Protein AF-A0A0F9BFX3-F1 (afdb_monomer)

Structure (mmCIF, N/CA/C/O backbone):
data_AF-A0A0F9BFX3-F1
#
_entry.id   AF-A0A0F9BFX3-F1
#
loop_
_atom_site.group_PDB
_atom_site.id
_atom_site.type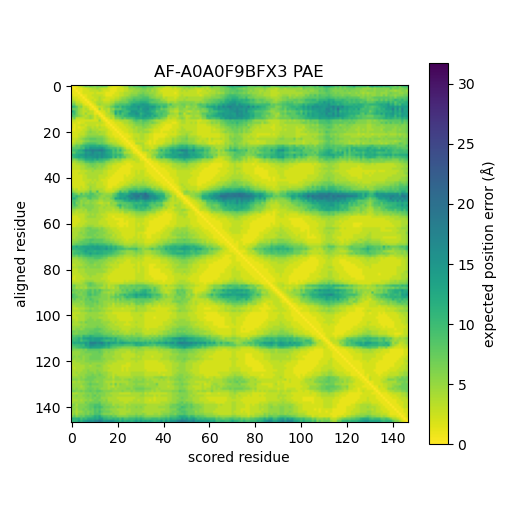_symbol
_atom_site.label_atom_id
_atom_site.label_alt_id
_atom_site.label_comp_id
_atom_site.label_asym_id
_atom_site.label_entity_id
_atom_site.label_seq_id
_atom_site.pdbx_PDB_ins_code
_atom_site.Cartn_x
_atom_site.Cartn_y
_atom_site.Cartn_z
_atom_site.occupancy
_atom_site.B_iso_or_equiv
_atom_site.auth_seq_id
_atom_site.auth_comp_id
_atom_site.auth_asym_id
_atom_site.auth_atom_id
_atom_site.pdbx_PDB_model_num
ATOM 1 N N . SER A 1 1 ? -4.373 11.541 -6.856 1.00 90.31 1 SER A N 1
ATOM 2 C CA . SER A 1 1 ? -3.267 12.446 -6.471 1.00 90.31 1 SER A CA 1
ATOM 3 C C . SER A 1 1 ? -2.280 12.532 -7.623 1.00 90.31 1 SER A C 1
ATOM 5 O O . SER A 1 1 ? -2.350 11.711 -8.529 1.00 90.31 1 SER A O 1
ATOM 7 N N . TYR A 1 2 ? -1.397 13.527 -7.608 1.00 93.44 2 TYR A N 1
ATOM 8 C CA . TYR A 1 2 ? -0.257 13.619 -8.519 1.00 93.44 2 TYR A CA 1
ATOM 9 C C . TYR A 1 2 ? 1.010 13.752 -7.677 1.00 93.44 2 TYR A C 1
ATOM 11 O O . TYR A 1 2 ? 0.996 14.504 -6.698 1.00 93.44 2 TYR A O 1
ATOM 19 N N . ILE A 1 3 ? 2.056 13.011 -8.033 1.00 92.62 3 ILE A N 1
ATOM 20 C CA . ILE A 1 3 ? 3.334 12.978 -7.320 1.00 92.62 3 ILE A CA 1
ATOM 21 C C . ILE A 1 3 ? 4.455 13.157 -8.346 1.00 92.62 3 ILE A C 1
ATOM 23 O O . ILE A 1 3 ? 4.411 12.578 -9.428 1.00 92.62 3 ILE A O 1
ATOM 27 N N . TYR A 1 4 ? 5.444 13.979 -8.000 1.00 91.94 4 TYR A N 1
ATOM 28 C CA . TYR A 1 4 ? 6.687 14.133 -8.750 1.00 91.94 4 TYR A CA 1
ATOM 29 C C . TYR A 1 4 ? 7.832 13.601 -7.890 1.00 91.94 4 TYR A C 1
ATOM 31 O O . TYR A 1 4 ? 7.976 14.024 -6.739 1.00 91.94 4 TYR A O 1
ATOM 39 N N . TYR A 1 5 ? 8.629 12.698 -8.447 1.00 88.81 5 TYR A N 1
ATOM 40 C CA . TYR A 1 5 ? 9.832 12.164 -7.823 1.00 88.81 5 TYR A CA 1
ATOM 41 C C . TYR A 1 5 ? 11.049 12.848 -8.440 1.00 88.81 5 TYR A C 1
ATOM 43 O O . TYR A 1 5 ? 11.344 12.644 -9.616 1.00 88.81 5 TYR A O 1
ATOM 51 N N . ASP A 1 6 ? 11.724 13.661 -7.628 1.00 88.81 6 ASP A N 1
ATOM 52 C CA . ASP A 1 6 ? 13.009 14.283 -7.949 1.00 88.81 6 ASP A CA 1
ATOM 53 C C . ASP A 1 6 ? 14.123 13.504 -7.249 1.00 88.81 6 ASP A C 1
ATOM 55 O O . ASP A 1 6 ? 14.070 13.306 -6.027 1.00 88.81 6 ASP A O 1
ATOM 59 N N . PHE A 1 7 ? 15.126 13.072 -8.006 1.00 86.31 7 PHE A N 1
ATOM 60 C CA . PHE A 1 7 ? 16.309 12.413 -7.467 1.00 86.31 7 PHE A CA 1
ATOM 61 C C . PHE A 1 7 ? 17.513 13.352 -7.598 1.00 86.31 7 PHE A C 1
ATOM 63 O O . PHE A 1 7 ? 18.286 13.218 -8.543 1.00 86.31 7 PHE A O 1
ATOM 70 N N . PRO A 1 8 ? 17.742 14.271 -6.636 1.00 84.69 8 PRO A N 1
ATOM 71 C CA . PRO A 1 8 ? 18.680 15.388 -6.804 1.00 84.69 8 PRO A CA 1
ATOM 72 C C . PRO A 1 8 ? 20.147 14.969 -6.990 1.00 84.69 8 PRO A C 1
ATOM 74 O O . PRO A 1 8 ? 20.957 15.750 -7.488 1.00 84.69 8 PRO A O 1
ATOM 77 N N . ASP A 1 9 ? 20.496 13.746 -6.586 1.00 88.19 9 ASP A N 1
ATOM 78 C CA . ASP A 1 9 ? 21.838 13.173 -6.736 1.00 88.19 9 ASP A CA 1
ATOM 79 C C . ASP A 1 9 ? 22.018 12.387 -8.053 1.00 88.19 9 ASP A C 1
ATOM 81 O O . ASP A 1 9 ? 23.094 11.840 -8.311 1.00 88.19 9 ASP A O 1
ATOM 85 N N . VAL A 1 10 ? 20.982 12.320 -8.894 1.00 86.19 10 VAL A N 1
ATOM 86 C CA . VAL A 1 10 ? 20.960 11.634 -10.191 1.00 86.19 10 VAL A CA 1
ATOM 87 C C . VAL A 1 10 ? 20.583 12.650 -11.272 1.00 86.19 10 VAL A C 1
ATOM 89 O O . VAL A 1 10 ? 19.914 13.645 -11.010 1.00 86.19 10 VAL A O 1
ATOM 92 N N . ALA A 1 11 ? 21.052 12.460 -12.507 1.00 83.06 11 ALA A N 1
ATOM 93 C CA . ALA A 1 11 ? 20.588 13.316 -13.592 1.00 83.06 11 ALA A CA 1
ATOM 94 C C . ALA A 1 11 ? 19.079 13.101 -13.788 1.00 83.06 11 ALA A C 1
ATOM 96 O O . ALA A 1 11 ? 18.646 11.958 -13.908 1.00 83.06 11 ALA A O 1
ATOM 97 N N . SER A 1 12 ? 18.294 14.178 -13.878 1.00 78.75 12 SER A N 1
ATOM 98 C CA . SER A 1 12 ? 16.829 14.097 -14.005 1.00 78.75 12 SER A CA 1
ATOM 99 C C . SER A 1 12 ? 16.366 13.159 -15.121 1.00 78.75 12 SER A C 1
ATOM 101 O O . SER A 1 12 ? 15.458 12.357 -14.936 1.00 78.75 12 SER A O 1
ATOM 103 N N . ASN A 1 13 ? 17.063 13.175 -16.260 1.00 82.94 13 ASN A N 1
ATOM 104 C CA . ASN A 1 13 ? 16.785 12.294 -17.396 1.00 82.94 13 ASN A CA 1
ATOM 105 C C . ASN A 1 13 ? 16.927 10.790 -17.079 1.00 82.94 13 ASN A C 1
ATOM 107 O O . ASN A 1 13 ? 16.415 9.962 -17.829 1.00 82.94 13 ASN A O 1
ATOM 111 N N . ASP A 1 14 ? 17.636 10.425 -16.015 1.00 80.88 14 ASP A N 1
ATOM 112 C CA . ASP A 1 14 ? 17.957 9.036 -15.695 1.00 80.88 14 ASP A CA 1
ATOM 113 C C . ASP A 1 14 ? 17.011 8.427 -14.653 1.00 80.88 14 ASP A C 1
ATOM 115 O O . ASP A 1 14 ? 16.856 7.207 -14.634 1.00 80.88 14 ASP A O 1
ATOM 119 N N . ALA A 1 15 ? 16.381 9.242 -13.799 1.00 84.44 15 ALA A N 1
ATOM 120 C CA . ALA A 1 15 ? 15.612 8.734 -12.662 1.00 84.44 15 ALA A CA 1
ATOM 121 C C . ALA A 1 15 ? 14.303 9.470 -12.365 1.00 84.44 15 ALA A C 1
ATOM 123 O O . ALA A 1 15 ? 13.433 8.851 -11.756 1.00 84.44 15 ALA A O 1
ATOM 124 N N . ASP A 1 16 ? 14.122 10.726 -12.784 1.00 89.75 16 ASP A N 1
ATOM 125 C CA . ASP A 1 16 ? 12.936 11.487 -12.386 1.00 89.75 16 ASP A CA 1
ATOM 126 C C . ASP A 1 16 ? 11.662 10.867 -12.968 1.00 89.75 16 ASP A C 1
ATOM 128 O O . ASP A 1 16 ? 11.589 10.482 -14.143 1.00 89.75 16 ASP A O 1
ATOM 132 N N . GLN A 1 17 ? 10.640 10.769 -12.123 1.00 91.44 17 GLN A N 1
ATOM 133 C CA . GLN A 1 17 ? 9.375 10.113 -12.436 1.00 91.44 17 GLN A CA 1
ATOM 134 C C . GLN A 1 17 ? 8.197 10.975 -12.025 1.00 91.44 17 GLN A C 1
ATOM 136 O O . GLN A 1 17 ? 8.270 11.811 -11.123 1.00 91.44 17 GLN A O 1
ATOM 141 N N . GLN A 1 18 ? 7.073 10.723 -12.673 1.00 93.06 18 GLN A N 1
ATOM 142 C CA . GLN A 1 18 ? 5.793 11.293 -12.312 1.00 93.06 18 GLN A CA 1
ATOM 143 C C . GLN A 1 18 ? 4.794 10.169 -12.121 1.00 93.06 18 GLN A C 1
ATOM 145 O O . GLN A 1 18 ? 4.819 9.169 -12.834 1.00 93.06 18 GLN A O 1
ATOM 150 N N . GLU A 1 19 ? 3.908 10.355 -11.156 1.00 94.44 19 GLU A N 1
ATOM 151 C CA . GLU A 1 19 ? 2.874 9.395 -10.826 1.00 94.44 19 GLU A CA 1
ATOM 152 C C . GLU A 1 19 ? 1.524 10.092 -10.743 1.00 94.44 19 GLU A C 1
ATOM 154 O O . GLU A 1 19 ? 1.365 11.164 -10.145 1.00 94.44 19 GLU A O 1
ATOM 159 N N . PHE A 1 20 ? 0.520 9.451 -11.326 1.00 96.00 20 PHE A N 1
ATOM 160 C CA . PHE A 1 20 ? -0.860 9.879 -11.229 1.00 96.00 20 PHE A CA 1
ATOM 161 C C . PHE A 1 20 ? -1.737 8.752 -10.705 1.00 96.00 20 PHE A C 1
ATOM 163 O O . PHE A 1 20 ? -1.725 7.645 -11.231 1.00 96.00 20 PHE A O 1
ATOM 170 N N . ASN A 1 21 ? -2.544 9.071 -9.695 1.00 96.12 21 ASN A N 1
ATOM 171 C CA . ASN A 1 21 ? -3.424 8.124 -9.024 1.00 96.12 21 ASN A CA 1
ATOM 172 C C . ASN A 1 21 ? -4.884 8.562 -9.125 1.00 96.12 21 ASN A C 1
ATOM 174 O O . ASN A 1 21 ? -5.222 9.698 -8.757 1.00 96.12 21 ASN A O 1
ATOM 178 N N . ILE A 1 22 ? -5.765 7.630 -9.483 1.00 97.12 22 ILE A N 1
ATOM 179 C CA . ILE A 1 22 ? -7.213 7.760 -9.303 1.00 97.12 22 ILE A CA 1
ATOM 180 C C . ILE A 1 22 ? -7.692 6.614 -8.416 1.00 97.12 22 ILE A C 1
ATOM 182 O O . ILE A 1 22 ? -7.542 5.452 -8.779 1.00 97.12 22 ILE A O 1
ATOM 186 N N . GLY A 1 23 ? -8.302 6.957 -7.282 1.00 96.62 23 GLY A N 1
ATOM 187 C CA . GLY A 1 23 ? -8.910 6.006 -6.356 1.00 96.62 23 GLY A CA 1
ATOM 188 C C . GLY A 1 23 ? -10.427 6.162 -6.295 1.00 96.62 23 GLY A C 1
ATOM 189 O O . GLY A 1 23 ? -10.945 7.282 -6.295 1.00 96.62 23 GLY A O 1
ATOM 190 N N . PHE A 1 24 ? -11.126 5.037 -6.208 1.00 95.00 24 PHE A N 1
ATOM 191 C CA . PHE A 1 24 ? -12.559 4.945 -5.968 1.00 95.00 24 PHE A CA 1
ATOM 192 C C . PHE A 1 24 ? -12.805 4.040 -4.766 1.00 95.00 24 PHE A C 1
ATOM 194 O O . PHE A 1 24 ? -12.190 2.982 -4.649 1.00 95.00 24 PHE A O 1
ATOM 201 N N . SER A 1 25 ? -13.761 4.419 -3.927 1.00 95.19 25 SER A N 1
ATOM 202 C CA . SER A 1 25 ? -14.296 3.549 -2.884 1.00 95.19 25 SER A CA 1
ATOM 203 C C . SER A 1 25 ? -15.795 3.449 -3.069 1.00 95.19 25 SER A C 1
ATOM 205 O O . SER A 1 25 ? -16.473 4.443 -3.348 1.00 95.19 25 SER A O 1
ATOM 207 N N . TRP A 1 26 ? -16.311 2.237 -2.942 1.00 93.69 26 TRP A N 1
ATOM 208 C 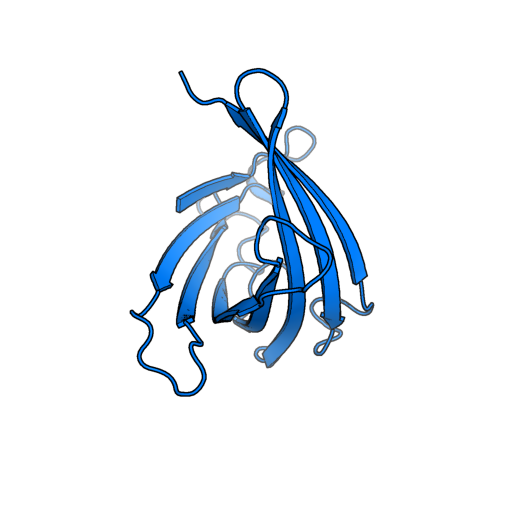CA . TRP A 1 26 ? -17.743 2.010 -2.978 1.00 93.69 26 TRP A CA 1
ATOM 209 C C . TRP A 1 26 ? -18.356 2.365 -1.621 1.00 93.69 26 TRP A C 1
ATOM 211 O O . TRP A 1 26 ? -17.649 2.435 -0.620 1.00 93.69 26 TRP A O 1
ATOM 221 N N . PRO A 1 27 ? -19.677 2.592 -1.550 1.00 88.81 27 PRO A N 1
ATOM 222 C CA . PRO A 1 27 ? -20.363 2.494 -0.271 1.00 88.81 27 PRO A CA 1
AT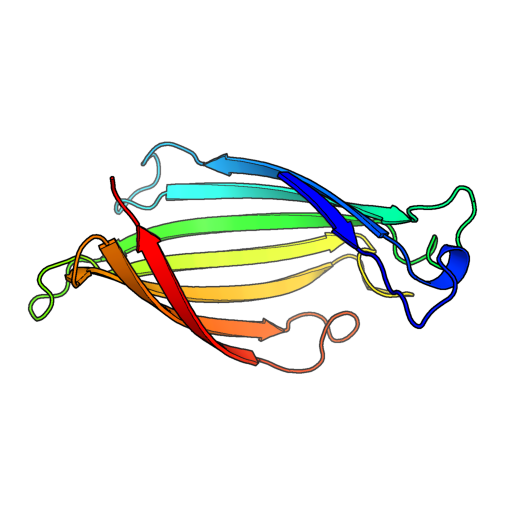OM 223 C C . PRO A 1 27 ? -20.271 1.053 0.260 1.00 88.81 27 PRO A C 1
ATOM 225 O O . PRO A 1 27 ? -19.823 0.152 -0.448 1.00 88.81 27 PRO A O 1
ATOM 228 N N . GLU A 1 28 ? -20.719 0.822 1.490 1.00 86.25 28 GLU A N 1
ATOM 229 C CA . GLU A 1 28 ? -20.765 -0.488 2.159 1.00 86.25 28 GLU A CA 1
ATOM 230 C C . GLU A 1 28 ? -21.768 -1.448 1.474 1.00 86.25 28 GLU A C 1
ATOM 232 O O . GLU A 1 28 ? -22.839 -1.767 1.983 1.00 86.25 28 GLU A O 1
ATOM 237 N N . ILE A 1 29 ? -21.457 -1.849 0.239 1.00 85.00 29 ILE A N 1
ATOM 238 C CA . ILE A 1 29 ? -22.309 -2.661 -0.640 1.00 85.00 29 ILE A CA 1
ATOM 239 C C . ILE A 1 29 ? -22.042 -4.156 -0.489 1.00 85.00 29 ILE A C 1
ATOM 241 O O . ILE A 1 29 ? -22.840 -4.975 -0.949 1.00 85.00 29 ILE A O 1
ATOM 245 N N . CYS A 1 30 ? -20.913 -4.521 0.115 1.00 87.25 30 CYS A N 1
ATOM 246 C CA . CYS A 1 30 ? -20.529 -5.907 0.300 1.00 87.25 30 CYS A CA 1
ATOM 247 C C . CYS A 1 30 ? -21.074 -6.459 1.627 1.00 87.25 30 CYS A C 1
ATOM 249 O O . CYS A 1 30 ? -21.187 -5.732 2.617 1.00 87.25 30 CYS A O 1
ATOM 251 N N . PRO A 1 31 ? -21.411 -7.763 1.680 1.00 84.12 31 PRO A N 1
ATOM 252 C CA . PRO A 1 31 ? -21.802 -8.412 2.924 1.00 84.12 31 PRO A CA 1
ATOM 253 C C . PRO A 1 31 ? -20.745 -8.235 4.021 1.00 84.12 31 PRO A C 1
ATOM 255 O O . PRO A 1 31 ? -19.553 -8.153 3.738 1.00 84.12 31 PRO A O 1
ATOM 258 N N . PHE A 1 32 ? -21.183 -8.265 5.282 1.00 84.31 32 PHE A N 1
ATOM 259 C CA . PHE A 1 32 ? -20.321 -8.156 6.470 1.00 84.31 32 PHE A CA 1
ATOM 260 C C . PHE A 1 32 ? -19.649 -6.793 6.678 1.00 84.31 32 PHE A C 1
ATOM 262 O O . PHE A 1 32 ? -18.686 -6.718 7.445 1.00 84.31 32 PHE A O 1
ATOM 269 N N . GLY A 1 33 ? -20.166 -5.747 6.040 1.00 87.38 33 GLY A N 1
ATOM 270 C CA . GLY A 1 33 ? -19.720 -4.373 6.235 1.00 87.38 33 GLY A CA 1
ATOM 271 C C . GLY A 1 33 ? -18.332 -4.081 5.688 1.00 87.38 33 GLY A C 1
ATOM 272 O O . GLY A 1 33 ? -17.567 -3.320 6.272 1.00 87.38 33 GLY A O 1
ATOM 273 N N . THR A 1 34 ? -17.974 -4.748 4.592 1.00 92.88 34 THR A N 1
ATOM 274 C CA . THR A 1 34 ? -16.739 -4.463 3.871 1.00 92.88 34 THR A CA 1
ATOM 275 C C . THR A 1 34 ? -16.966 -3.384 2.819 1.00 92.88 34 THR A C 1
ATOM 277 O O . THR A 1 34 ? -18.012 -3.314 2.167 1.00 92.88 34 THR A O 1
ATOM 280 N N . VAL A 1 35 ? -15.950 -2.549 2.644 1.00 96.38 35 VAL A N 1
ATOM 281 C CA . VAL A 1 35 ? -15.930 -1.430 1.708 1.00 96.38 35 VAL A CA 1
ATOM 282 C C . VAL A 1 35 ? -14.899 -1.732 0.622 1.00 96.38 35 VAL A C 1
ATOM 284 O O . VAL A 1 35 ? -13.695 -1.658 0.891 1.00 96.38 35 VAL A O 1
ATOM 287 N N . PRO A 1 36 ? -15.336 -2.098 -0.59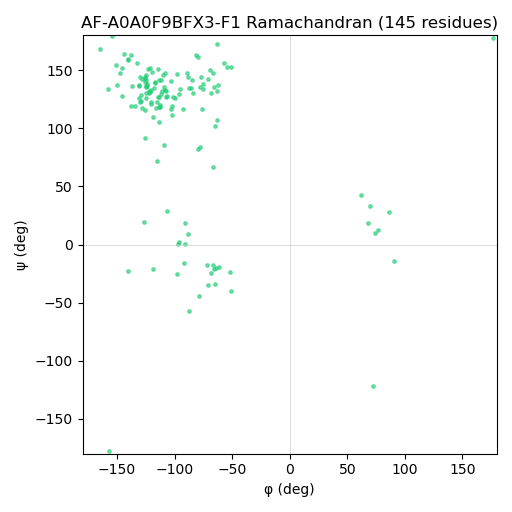4 1.00 96.44 36 PRO A N 1
ATOM 288 C CA . PRO A 1 36 ? -14.435 -2.270 -1.722 1.00 96.44 36 PRO A CA 1
ATOM 289 C C . PRO A 1 36 ? -13.814 -0.939 -2.130 1.00 96.44 36 PRO A C 1
ATOM 291 O O . PRO A 1 36 ? -14.473 0.106 -2.092 1.00 96.44 36 PRO A O 1
ATOM 294 N N . SER A 1 37 ? -12.585 -0.997 -2.617 1.00 97.00 37 SER A N 1
ATOM 295 C CA . SER A 1 37 ? -11.907 0.119 -3.259 1.00 97.00 37 SER A CA 1
ATOM 296 C C . SER A 1 37 ? -11.100 -0.345 -4.462 1.00 97.00 37 SER A C 1
ATOM 298 O O . SER A 1 37 ? -10.780 -1.522 -4.626 1.00 97.00 37 SER A O 1
ATOM 300 N N . TYR A 1 38 ? -10.799 0.601 -5.339 1.00 97.44 38 TYR A N 1
ATOM 301 C CA . TYR A 1 38 ? -9.951 0.382 -6.493 1.00 97.44 38 TYR A CA 1
ATOM 302 C C . TYR A 1 38 ? -9.140 1.637 -6.770 1.00 97.44 38 TYR A C 1
ATOM 304 O O . TYR A 1 38 ? -9.711 2.722 -6.906 1.00 97.44 38 TYR A O 1
ATOM 312 N N . THR A 1 39 ? -7.829 1.477 -6.892 1.00 98.06 39 THR A N 1
ATOM 313 C CA . THR A 1 39 ? -6.912 2.547 -7.275 1.00 98.06 39 THR A CA 1
ATOM 314 C C . THR A 1 39 ? -6.168 2.136 -8.530 1.00 98.06 39 THR A C 1
ATOM 316 O O . THR A 1 39 ? -5.623 1.039 -8.604 1.00 98.06 39 THR A O 1
ATOM 319 N N . ILE A 1 40 ? -6.142 3.029 -9.514 1.00 97.56 40 ILE A N 1
ATOM 320 C CA . ILE A 1 40 ? -5.245 2.929 -10.659 1.00 97.56 40 ILE A CA 1
ATOM 321 C C . ILE A 1 40 ? -4.155 3.982 -10.522 1.00 97.56 40 ILE A C 1
ATOM 323 O O . ILE A 1 40 ? -4.437 5.155 -10.254 1.00 97.56 40 ILE A O 1
ATOM 327 N N . VAL A 1 41 ? -2.925 3.536 -10.718 1.00 97.12 41 VAL A N 1
ATOM 328 C CA . VAL A 1 41 ? -1.714 4.344 -10.714 1.00 97.12 41 VAL A CA 1
ATOM 329 C C . VAL A 1 41 ? -1.096 4.254 -12.095 1.00 97.12 41 VAL A C 1
ATOM 331 O O . VAL A 1 41 ? -1.079 3.178 -12.688 1.00 97.12 41 VAL A O 1
ATOM 334 N N . TYR A 1 42 ? -0.594 5.368 -12.605 1.00 95.62 42 TYR A N 1
ATOM 335 C CA . TYR A 1 42 ? 0.269 5.382 -13.776 1.00 95.62 42 TYR A CA 1
ATOM 336 C C . TYR A 1 42 ? 1.562 6.097 -13.419 1.00 95.62 42 TYR A C 1
ATOM 338 O O . TYR A 1 42 ? 1.506 7.229 -12.932 1.00 95.62 42 TYR A O 1
ATOM 346 N N . ILE A 1 43 ? 2.692 5.436 -13.658 1.00 93.81 43 ILE A N 1
ATOM 347 C CA . ILE A 1 43 ? 4.035 5.980 -13.449 1.00 93.81 43 ILE A CA 1
ATOM 348 C C . ILE A 1 43 ? 4.675 6.174 -14.820 1.00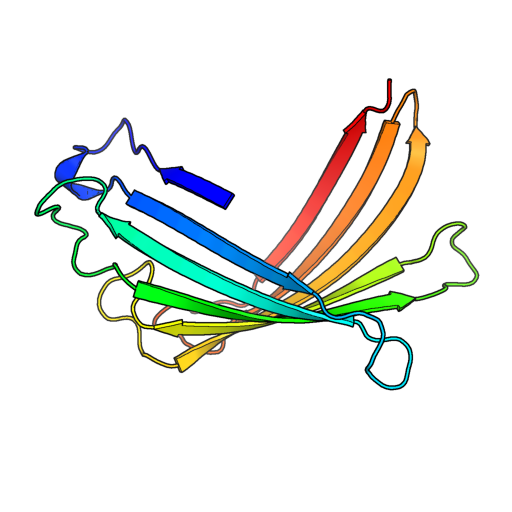 93.81 43 ILE A C 1
ATOM 350 O O . ILE A 1 43 ? 4.626 5.267 -15.649 1.00 93.81 43 ILE A O 1
ATOM 354 N N . TRP A 1 44 ? 5.273 7.340 -15.064 1.00 93.31 44 TRP A N 1
ATOM 355 C CA . TRP A 1 44 ? 6.016 7.610 -16.294 1.00 93.31 44 TRP A CA 1
ATOM 356 C C . TRP A 1 44 ? 7.248 8.487 -16.059 1.00 93.31 44 TRP A C 1
ATOM 358 O O . TRP A 1 44 ? 7.375 9.134 -15.015 1.00 93.31 44 TRP A O 1
ATOM 368 N N . SER A 1 45 ? 8.167 8.516 -17.027 1.00 91.88 45 SER A N 1
ATOM 369 C CA . SER A 1 45 ? 9.350 9.370 -16.967 1.00 91.88 45 SER A CA 1
ATOM 370 C C . SER A 1 45 ? 8.960 10.844 -16.925 1.00 91.88 45 SER A C 1
ATOM 372 O O . SER A 1 45 ? 8.096 11.306 -17.675 1.00 91.88 45 SER A O 1
ATOM 374 N N . ALA A 1 46 ? 9.626 11.616 -16.069 1.00 89.62 46 ALA A N 1
ATOM 375 C CA . ALA A 1 46 ? 9.378 13.047 -16.007 1.00 89.62 46 ALA A CA 1
ATOM 376 C C . ALA A 1 46 ? 9.853 13.796 -17.262 1.00 89.62 46 ALA A C 1
ATOM 378 O O . ALA A 1 46 ? 9.313 14.860 -17.577 1.00 89.62 46 ALA A O 1
ATOM 379 N N . GLU A 1 47 ? 10.830 13.234 -17.976 1.00 84.94 47 GLU A N 1
ATOM 380 C CA . GLU A 1 47 ? 11.499 13.856 -19.112 1.00 84.94 47 GLU A CA 1
ATOM 381 C C . GLU A 1 47 ? 11.169 13.146 -20.428 1.00 84.94 47 GLU A C 1
ATOM 383 O O . GLU A 1 47 ? 11.097 11.919 -20.532 1.00 84.94 47 GLU A O 1
ATOM 388 N N . GLY A 1 48 ? 11.003 13.938 -21.490 1.00 79.50 48 GLY A N 1
ATOM 389 C CA . GLY A 1 48 ? 10.730 13.423 -22.827 1.00 79.50 48 GLY A CA 1
ATOM 390 C C . GLY A 1 48 ? 11.905 12.602 -23.354 1.00 79.50 48 GLY A C 1
ATOM 391 O O . GLY A 1 48 ? 12.884 13.156 -23.848 1.00 79.50 48 GLY A O 1
ATOM 392 N N . GLY A 1 49 ? 11.785 11.276 -23.299 1.00 78.00 49 GLY A N 1
ATOM 393 C CA . GLY A 1 49 ? 12.867 10.373 -23.666 1.00 78.00 49 GLY A CA 1
ATOM 394 C C . GLY A 1 49 ? 13.846 10.064 -22.528 1.00 78.00 49 GLY A C 1
ATOM 395 O O . GLY A 1 49 ? 14.995 9.717 -22.818 1.00 78.00 49 GLY A O 1
ATOM 396 N N . GLY A 1 50 ? 13.395 10.119 -21.274 1.00 79.31 50 GLY A N 1
ATOM 397 C CA . GLY A 1 50 ? 14.170 9.641 -20.131 1.00 79.31 50 GLY A CA 1
ATOM 398 C C . GLY A 1 50 ? 14.705 8.218 -20.311 1.00 79.31 50 GLY A C 1
ATOM 399 O O . GLY A 1 50 ? 14.151 7.398 -21.055 1.00 79.31 50 GLY A O 1
ATOM 400 N N . ALA A 1 51 ? 15.824 7.925 -19.653 1.00 81.19 51 ALA A N 1
ATOM 401 C CA . ALA A 1 51 ? 16.434 6.597 -19.641 1.00 81.19 51 ALA A CA 1
ATOM 402 C C . ALA A 1 51 ? 15.621 5.592 -18.804 1.00 81.19 51 ALA A C 1
ATOM 404 O O . ALA A 1 51 ? 15.763 4.388 -18.985 1.00 81.19 51 ALA A O 1
ATOM 405 N N . ASN A 1 52 ? 14.730 6.083 -17.942 1.00 82.69 52 ASN A N 1
ATOM 406 C CA . ASN A 1 52 ? 13.781 5.313 -17.139 1.00 82.69 52 ASN A CA 1
ATOM 407 C C . ASN A 1 52 ? 12.415 5.110 -17.829 1.00 82.69 52 ASN A C 1
ATOM 409 O O . ASN A 1 52 ? 11.431 4.787 -17.173 1.00 82.69 52 ASN A O 1
ATOM 413 N N . ARG A 1 53 ? 12.330 5.288 -19.151 1.00 82.31 53 ARG A N 1
ATOM 414 C CA . ARG A 1 53 ? 11.090 5.030 -19.907 1.00 82.31 53 ARG A CA 1
ATOM 415 C C . ARG A 1 53 ? 10.678 3.550 -19.949 1.00 82.31 53 ARG A C 1
ATOM 417 O O . ARG A 1 53 ? 9.553 3.234 -20.306 1.00 82.31 53 ARG A O 1
ATOM 424 N N . ASP A 1 54 ? 11.610 2.652 -19.637 1.00 84.31 54 ASP A N 1
ATOM 425 C CA . ASP A 1 54 ? 11.388 1.200 -19.641 1.00 84.31 54 ASP A CA 1
ATOM 426 C C . ASP A 1 54 ? 10.858 0.698 -18.283 1.00 84.31 54 ASP A C 1
ATOM 428 O O . ASP A 1 54 ? 10.856 -0.501 -18.029 1.00 84.31 54 ASP A O 1
ATOM 432 N N . ILE A 1 55 ? 10.499 1.616 -17.376 1.00 86.75 55 ILE A N 1
ATOM 433 C CA . ILE A 1 55 ? 9.911 1.321 -16.057 1.00 86.75 55 ILE A CA 1
ATOM 434 C C . ILE A 1 55 ? 8.598 2.091 -15.839 1.00 86.75 55 ILE A C 1
ATOM 436 O O . ILE A 1 55 ? 8.180 2.331 -14.700 1.00 86.75 55 ILE A O 1
ATOM 440 N N . GLU A 1 56 ? 8.001 2.542 -16.945 1.00 91.12 56 GLU A N 1
ATOM 441 C CA . GLU A 1 56 ? 6.690 3.182 -16.998 1.00 91.12 56 GLU A CA 1
ATOM 442 C C . GLU A 1 56 ? 5.607 2.113 -17.071 1.00 91.12 56 GLU A C 1
ATOM 444 O O . GLU A 1 56 ? 5.755 1.122 -17.778 1.00 91.12 56 GLU A O 1
ATOM 449 N N . GLY A 1 57 ? 4.487 2.333 -16.394 1.00 93.56 57 GLY A N 1
ATOM 450 C CA . GLY A 1 57 ? 3.457 1.309 -16.358 1.00 93.56 57 GLY A CA 1
ATOM 451 C C . GLY A 1 57 ? 2.272 1.660 -15.486 1.00 93.56 57 GLY A C 1
ATOM 452 O O . GLY A 1 57 ? 2.227 2.710 -14.830 1.00 93.56 57 GLY A O 1
ATOM 453 N N . PHE A 1 58 ? 1.300 0.754 -15.488 1.00 95.94 58 PHE A N 1
ATOM 454 C CA . PHE A 1 58 ? 0.134 0.848 -14.625 1.00 95.94 58 PHE A CA 1
ATOM 455 C C . PHE A 1 58 ? 0.301 -0.015 -13.378 1.00 95.94 58 PHE A C 1
ATOM 457 O O . PHE A 1 58 ? 0.860 -1.106 -13.409 1.00 95.94 58 PHE A O 1
ATOM 464 N N . ILE A 1 59 ? -0.257 0.456 -12.269 1.00 97.00 59 ILE A N 1
ATOM 465 C CA . ILE A 1 59 ? -0.472 -0.362 -11.079 1.00 97.00 59 ILE A CA 1
ATOM 466 C C . ILE A 1 59 ? -1.960 -0.337 -10.772 1.00 97.00 59 ILE A C 1
ATOM 468 O O . ILE A 1 59 ? -2.589 0.723 -10.714 1.00 97.00 59 ILE A O 1
ATOM 472 N N . HIS A 1 60 ? -2.525 -1.518 -10.572 1.00 97.69 60 HIS A N 1
ATOM 473 C CA . HIS A 1 60 ? -3.924 -1.701 -10.225 1.00 97.69 60 HIS A CA 1
ATOM 474 C C . HIS A 1 60 ? -4.009 -2.262 -8.811 1.00 97.69 60 HIS A C 1
ATOM 476 O O . HIS A 1 60 ? -3.540 -3.367 -8.551 1.00 97.69 60 HIS A O 1
ATOM 482 N N . VAL A 1 61 ? -4.633 -1.518 -7.903 1.00 98.25 61 VAL A N 1
ATOM 483 C CA . VAL A 1 61 ? -4.803 -1.919 -6.505 1.00 98.25 61 VAL A CA 1
ATOM 484 C C . VAL A 1 61 ? -6.277 -2.172 -6.242 1.00 98.25 61 VAL A C 1
ATOM 486 O O . VAL A 1 61 ? -7.104 -1.269 -6.372 1.00 98.25 61 VAL A O 1
ATOM 489 N N . PHE A 1 62 ? -6.607 -3.402 -5.868 1.00 97.94 62 PHE A N 1
ATOM 490 C CA . PHE A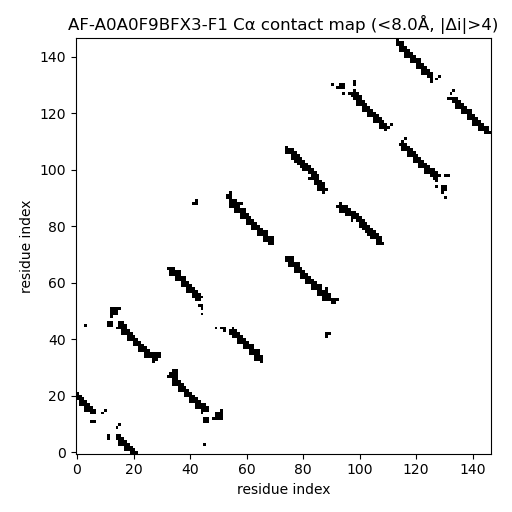 1 62 ? -7.948 -3.822 -5.481 1.00 97.94 62 PHE A CA 1
ATOM 491 C C . PHE A 1 62 ? -7.999 -3.944 -3.965 1.00 97.94 62 PHE A C 1
ATOM 493 O O . PHE A 1 62 ? -7.301 -4.780 -3.398 1.00 97.94 62 PHE A O 1
ATOM 500 N N . GLY A 1 63 ? -8.821 -3.121 -3.321 1.00 97.44 63 GLY A N 1
ATOM 501 C CA . GLY A 1 63 ? -8.856 -3.008 -1.870 1.00 97.44 63 GLY A CA 1
ATOM 502 C C . GLY A 1 63 ? -10.169 -3.471 -1.251 1.00 97.44 63 GLY A C 1
ATOM 503 O O . GLY A 1 63 ? -11.246 -3.367 -1.846 1.00 97.44 63 GLY A O 1
ATOM 504 N N . ILE A 1 64 ? -10.077 -3.959 -0.019 1.00 96.38 64 ILE A N 1
ATOM 505 C CA . ILE A 1 64 ? -11.192 -4.219 0.888 1.00 96.38 64 ILE A CA 1
ATOM 506 C C . ILE A 1 64 ? -10.852 -3.601 2.239 1.00 96.38 64 ILE A C 1
ATOM 508 O O . ILE A 1 64 ? -9.832 -3.922 2.841 1.00 96.38 64 ILE A O 1
ATOM 512 N N . ASN A 1 65 ? -11.751 -2.761 2.743 1.00 96.25 65 ASN A N 1
ATOM 513 C CA . ASN A 1 65 ? -11.608 -2.104 4.037 1.00 96.25 65 ASN A CA 1
ATOM 514 C C . ASN A 1 65 ? -12.754 -2.495 4.967 1.00 96.25 65 ASN A C 1
ATOM 516 O O . ASN A 1 65 ? -13.868 -2.762 4.507 1.00 96.25 65 ASN A O 1
ATOM 520 N N . LYS A 1 66 ? -12.489 -2.540 6.272 1.00 95.25 66 LYS A N 1
ATOM 521 C CA . LYS A 1 66 ? -13.505 -2.802 7.292 1.00 95.25 66 LYS A CA 1
ATOM 522 C C . LYS A 1 66 ? -13.069 -2.281 8.653 1.00 95.25 66 LYS A C 1
ATOM 524 O O . LYS A 1 66 ? -11.982 -2.616 9.105 1.00 95.25 66 LYS A O 1
ATOM 529 N N . ASP A 1 67 ? -13.965 -1.597 9.348 1.00 95.62 67 ASP A N 1
ATOM 530 C CA . ASP A 1 67 ? -13.776 -1.300 10.764 1.00 95.62 67 ASP A CA 1
ATOM 531 C C . ASP A 1 67 ? -14.248 -2.481 11.623 1.00 95.62 67 ASP A C 1
ATOM 533 O O . ASP A 1 67 ? -15.322 -3.059 11.419 1.00 95.62 67 ASP A O 1
ATOM 537 N N . ILE A 1 68 ? -13.391 -2.893 12.554 1.00 94.94 68 ILE A N 1
ATOM 538 C CA . ILE A 1 68 ? -13.593 -4.030 13.445 1.00 94.94 68 ILE A CA 1
ATOM 539 C C . ILE A 1 68 ? -13.668 -3.502 14.873 1.00 94.94 68 ILE A C 1
ATOM 541 O O . ILE A 1 68 ? -12.696 -2.963 15.401 1.00 94.94 68 ILE A O 1
ATOM 545 N N . GLU A 1 69 ? -14.816 -3.704 15.509 1.00 95.25 69 GLU A N 1
ATOM 546 C CA . GLU A 1 69 ? -14.993 -3.430 16.933 1.00 95.25 69 GLU A CA 1
ATOM 547 C C . GLU A 1 69 ? -14.177 -4.425 17.765 1.00 95.25 69 GLU A C 1
ATOM 549 O O . GLU A 1 69 ? -14.247 -5.641 17.554 1.00 95.25 69 GLU A O 1
ATOM 554 N N . VAL A 1 70 ? -13.401 -3.909 18.716 1.00 93.44 70 VAL A N 1
ATOM 555 C CA . VAL A 1 70 ? -12.572 -4.710 19.619 1.00 93.44 70 VAL A CA 1
ATOM 556 C C . VAL A 1 70 ? -12.883 -4.288 21.048 1.00 93.44 70 VAL A C 1
ATOM 558 O O . VAL A 1 70 ? -12.598 -3.160 21.423 1.00 93.44 70 VAL A O 1
ATOM 561 N N . ASP A 1 71 ? -13.403 -5.210 21.863 1.00 92.94 71 ASP A N 1
ATOM 562 C CA . ASP A 1 71 ? -13.934 -4.935 23.213 1.00 92.94 71 ASP A CA 1
ATOM 563 C C . ASP A 1 71 ? -12.988 -4.161 24.156 1.00 92.94 71 ASP A C 1
ATOM 565 O O . ASP A 1 71 ? -13.438 -3.557 25.129 1.00 92.94 71 ASP A O 1
ATOM 569 N N . CYS A 1 72 ? -11.672 -4.207 23.922 1.00 89.50 72 CYS A N 1
ATOM 570 C CA . CYS A 1 72 ? -10.668 -3.528 24.745 1.00 89.50 72 CYS A CA 1
ATOM 571 C C . CYS A 1 72 ? -10.200 -2.168 24.203 1.00 89.50 72 CYS A C 1
ATOM 573 O O . CYS A 1 72 ? -9.347 -1.541 24.835 1.00 89.50 72 CYS A O 1
ATOM 575 N N . LEU A 1 73 ? -10.724 -1.718 23.062 1.00 89.75 73 LEU A N 1
ATOM 576 C CA . LEU A 1 73 ? -10.395 -0.439 22.442 1.00 89.75 73 LEU A CA 1
ATOM 577 C C . LEU A 1 73 ? -11.640 0.445 22.381 1.00 89.75 73 LEU A C 1
ATOM 579 O O . LEU A 1 73 ? -12.741 -0.024 22.117 1.00 89.75 73 LEU A O 1
ATOM 583 N N . GLU A 1 74 ? -11.455 1.735 22.655 1.00 90.00 74 GLU A N 1
ATOM 584 C CA . GLU A 1 74 ? -12.537 2.724 22.569 1.00 90.00 74 GLU A CA 1
ATOM 585 C C . GLU A 1 74 ? -12.929 3.006 21.116 1.00 90.00 74 GLU A C 1
ATOM 587 O O . GLU A 1 74 ? -14.104 3.206 20.824 1.00 90.00 74 GLU A O 1
ATOM 592 N N . ASN A 1 75 ? -11.945 2.982 20.215 1.00 94.25 75 ASN A N 1
ATOM 593 C CA . ASN A 1 75 ? -12.138 3.200 18.791 1.00 94.25 75 ASN A CA 1
ATOM 594 C C . ASN A 1 75 ? -11.968 1.888 18.014 1.00 94.25 75 ASN A C 1
ATOM 596 O O . ASN A 1 75 ? -11.133 1.058 18.400 1.00 94.25 75 ASN A O 1
ATOM 600 N N . PRO A 1 76 ? -12.697 1.712 16.897 1.00 95.81 76 PRO A N 1
ATOM 601 C CA . PRO A 1 76 ?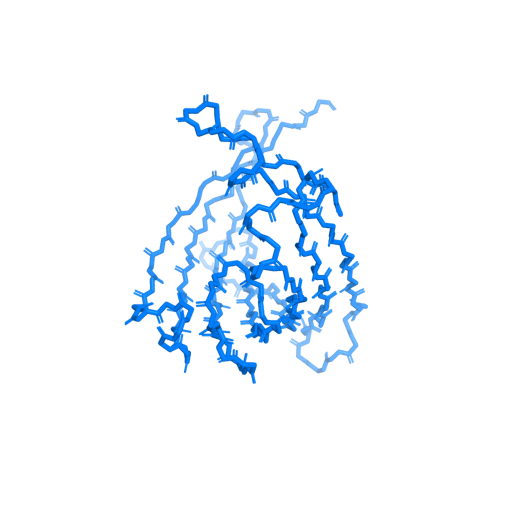 -12.538 0.547 16.043 1.00 95.81 76 PRO A CA 1
ATOM 602 C C . PRO A 1 76 ? -11.104 0.389 15.531 1.00 95.81 76 PRO A C 1
ATOM 604 O O . PRO A 1 76 ? -10.327 1.347 15.419 1.00 95.81 76 PRO A O 1
ATOM 607 N N . VAL A 1 77 ? -10.759 -0.847 15.185 1.00 97.44 77 VAL A N 1
ATOM 608 C CA . VAL A 1 77 ? -9.558 -1.150 14.408 1.00 97.44 77 VAL A CA 1
ATOM 609 C C . VAL A 1 77 ? -9.945 -1.179 12.938 1.00 97.44 77 VAL A C 1
ATOM 611 O O . VAL A 1 77 ? -10.719 -2.038 12.517 1.00 97.44 77 VAL A O 1
ATOM 614 N N . SER A 1 78 ? -9.384 -0.273 12.149 1.00 97.06 78 SER A N 1
ATOM 615 C CA . SER A 1 78 ? -9.518 -0.281 10.699 1.00 97.06 78 SER A CA 1
ATOM 616 C C . SER A 1 78 ? -8.618 -1.363 10.112 1.00 97.06 78 SER A C 1
ATOM 618 O O . SER A 1 78 ? -7.393 -1.323 10.242 1.00 97.06 78 SER A O 1
ATOM 620 N N . PHE A 1 79 ? -9.237 -2.346 9.471 1.00 97.19 79 PHE A N 1
ATOM 621 C CA . PHE A 1 79 ? -8.583 -3.365 8.667 1.00 97.19 79 PHE A CA 1
ATOM 622 C C . PHE A 1 79 ? -8.590 -2.959 7.196 1.00 97.19 79 PHE A C 1
ATOM 624 O O . PHE A 1 79 ? -9.636 -2.586 6.659 1.00 97.19 79 PHE A O 1
ATOM 631 N N . SER A 1 80 ? -7.442 -3.104 6.539 1.00 97.88 80 SER A N 1
ATOM 632 C CA . SER A 1 80 ? -7.308 -2.983 5.091 1.00 97.88 80 SER A CA 1
ATOM 633 C C . SER A 1 80 ? -6.673 -4.236 4.497 1.00 97.88 80 SER A C 1
ATOM 635 O O . SER A 1 80 ? -5.813 -4.881 5.103 1.00 97.88 80 SER A O 1
ATOM 637 N N . TRP A 1 81 ? -7.106 -4.581 3.293 1.00 98.06 81 TRP A N 1
ATOM 638 C CA . TRP A 1 81 ? -6.509 -5.618 2.473 1.00 98.06 81 TRP A CA 1
ATOM 639 C C . TRP A 1 81 ? -6.448 -5.139 1.031 1.00 98.06 81 TRP A C 1
ATOM 641 O O . TRP A 1 81 ? -7.492 -4.898 0.433 1.00 98.06 81 TRP A O 1
ATOM 651 N N . ASP A 1 82 ? -5.241 -5.053 0.487 1.00 98.44 82 ASP A N 1
ATOM 652 C CA . ASP A 1 82 ? -4.982 -4.627 -0.880 1.00 98.44 82 ASP A CA 1
ATOM 653 C C . ASP A 1 82 ? -4.323 -5.758 -1.673 1.00 98.44 82 ASP A C 1
ATOM 655 O O . ASP A 1 82 ? -3.397 -6.420 -1.199 1.00 98.44 82 ASP A O 1
ATOM 659 N N . LEU A 1 83 ? -4.796 -5.986 -2.894 1.00 98.50 83 LEU A N 1
ATOM 660 C CA . LEU A 1 83 ? -4.193 -6.876 -3.879 1.00 98.50 83 LEU A CA 1
ATOM 661 C C . LEU A 1 83 ? -3.718 -6.043 -5.070 1.00 98.50 83 LEU A C 1
ATOM 663 O O . LEU A 1 83 ? -4.522 -5.355 -5.702 1.00 98.50 83 LEU A O 1
ATOM 667 N N . THR A 1 84 ? -2.429 -6.135 -5.386 1.00 98.25 84 THR A N 1
ATOM 668 C CA . THR A 1 84 ? -1.782 -5.261 -6.365 1.00 98.25 84 THR A CA 1
ATOM 669 C C . THR A 1 84 ? -1.357 -6.035 -7.605 1.00 98.25 84 THR A C 1
ATOM 671 O O . THR A 1 84 ? -0.510 -6.924 -7.526 1.00 98.25 84 THR A O 1
ATOM 674 N N . TYR A 1 85 ? -1.885 -5.657 -8.765 1.00 97.62 85 TYR A N 1
ATOM 675 C CA . TYR A 1 85 ? -1.391 -6.086 -10.073 1.00 97.62 85 TYR A CA 1
ATOM 676 C C . TYR A 1 85 ? -0.446 -5.023 -10.632 1.00 97.62 85 TYR A C 1
ATOM 678 O O . TYR A 1 85 ? -0.805 -3.841 -10.652 1.00 97.62 85 TYR A O 1
ATOM 686 N N . ASN A 1 86 ? 0.743 -5.438 -11.062 1.00 96.19 86 ASN A N 1
ATOM 687 C CA . ASN A 1 86 ? 1.734 -4.555 -11.663 1.00 96.19 86 ASN A CA 1
ATOM 688 C C . ASN A 1 86 ? 1.813 -4.821 -13.173 1.00 96.19 86 ASN A C 1
ATOM 690 O O . ASN A 1 86 ? 1.963 -5.959 -13.604 1.00 96.19 86 ASN A O 1
ATOM 694 N N . ASP A 1 87 ? 1.665 -3.763 -13.961 1.00 93.50 87 ASP A N 1
ATOM 695 C CA . ASP A 1 87 ? 1.730 -3.759 -15.418 1.00 93.50 87 ASP A CA 1
ATOM 696 C C . ASP A 1 87 ? 2.942 -2.912 -15.844 1.00 93.50 87 ASP A C 1
ATOM 698 O O . ASP A 1 87 ? 2.779 -1.787 -16.318 1.00 93.50 87 ASP A O 1
ATOM 702 N N . ASP A 1 88 ? 4.149 -3.454 -15.617 1.00 88.69 88 ASP A N 1
ATOM 703 C CA . ASP A 1 88 ? 5.468 -2.907 -16.020 1.00 88.69 88 ASP A CA 1
ATOM 704 C C . ASP A 1 88 ? 5.987 -1.685 -15.220 1.00 88.69 88 ASP A C 1
ATOM 706 O O . ASP A 1 88 ? 6.984 -1.047 -15.562 1.00 88.69 88 ASP A O 1
ATOM 710 N N . ALA A 1 89 ? 5.338 -1.336 -14.108 1.00 90.12 89 ALA A N 1
ATOM 711 C CA . ALA A 1 89 ? 5.661 -0.132 -13.351 1.00 90.12 89 ALA A CA 1
ATOM 712 C C . ALA A 1 89 ? 6.799 -0.331 -12.330 1.00 90.12 89 ALA A C 1
ATOM 714 O O . ALA A 1 89 ? 6.792 -1.251 -11.504 1.00 90.12 89 ALA A O 1
ATOM 715 N N . GLY A 1 90 ? 7.733 0.626 -12.298 1.00 83.38 90 GLY A N 1
ATOM 716 C CA . GLY A 1 90 ? 8.664 0.848 -11.183 1.00 83.38 90 GLY A CA 1
ATOM 717 C C . GLY A 1 90 ? 9.998 0.097 -11.253 1.00 83.38 90 GLY A C 1
ATOM 718 O O . GLY A 1 90 ? 10.932 0.464 -10.537 1.00 83.38 90 GLY A O 1
ATOM 719 N N . ARG A 1 91 ? 10.142 -0.904 -12.130 1.00 82.81 91 ARG A N 1
ATOM 720 C CA . ARG A 1 91 ? 11.410 -1.607 -12.391 1.00 82.81 91 ARG A CA 1
ATOM 721 C C . ARG A 1 91 ? 11.464 -2.142 -13.817 1.00 82.81 91 ARG A C 1
ATOM 723 O O . ARG A 1 91 ? 10.439 -2.424 -14.413 1.00 82.81 91 ARG A O 1
ATOM 730 N N . ALA A 1 92 ? 12.678 -2.307 -14.343 1.00 80.19 92 ALA A N 1
ATOM 731 C CA . ALA A 1 92 ? 12.868 -2.834 -15.689 1.00 80.19 92 ALA A CA 1
ATOM 732 C C . ALA A 1 92 ? 12.691 -4.355 -15.686 1.00 80.19 92 ALA A C 1
ATOM 734 O O . ALA A 1 92 ? 13.312 -5.032 -14.861 1.00 80.19 92 ALA A O 1
ATOM 735 N N . ASN A 1 93 ? 11.958 -4.882 -16.670 1.00 82.81 93 ASN A N 1
ATOM 736 C CA . ASN A 1 93 ? 11.617 -6.306 -16.791 1.00 82.81 93 ASN A CA 1
ATOM 737 C C . ASN A 1 93 ? 10.780 -6.815 -15.606 1.00 82.81 93 ASN A C 1
ATOM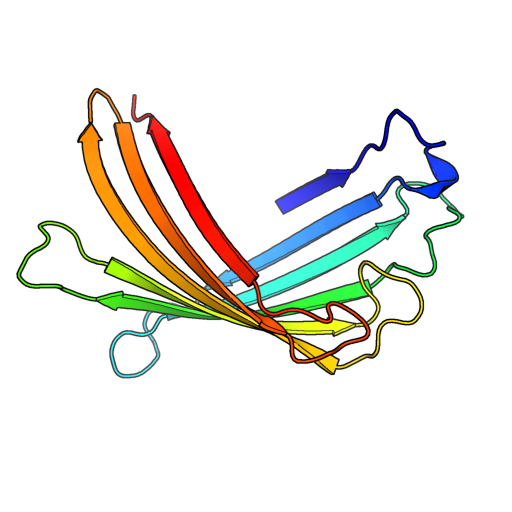 739 O O . ASN A 1 93 ? 11.063 -7.885 -15.064 1.00 82.81 93 ASN A O 1
ATOM 743 N N . VAL A 1 94 ? 9.802 -6.019 -15.176 1.00 85.88 94 VAL A N 1
ATOM 744 C CA . VAL A 1 94 ? 8.779 -6.483 -14.239 1.00 85.88 94 VAL A CA 1
ATOM 745 C C . VAL A 1 94 ? 7.794 -7.368 -14.998 1.00 85.88 94 VAL A C 1
ATOM 747 O O . VAL A 1 94 ? 7.368 -7.028 -16.101 1.00 85.88 94 VAL A O 1
ATOM 750 N N . ASP A 1 95 ? 7.452 -8.517 -14.425 1.00 88.69 95 ASP A N 1
ATOM 751 C CA . ASP A 1 95 ? 6.440 -9.394 -14.998 1.00 88.69 95 ASP A CA 1
ATOM 752 C C . ASP A 1 95 ? 5.047 -8.759 -14.837 1.00 88.69 95 ASP A C 1
ATOM 754 O O . ASP A 1 95 ? 4.716 -8.135 -13.827 1.00 88.69 95 ASP A O 1
ATOM 758 N N . HIS A 1 96 ? 4.205 -8.928 -15.857 1.00 91.56 96 HIS A N 1
ATOM 759 C CA . HIS A 1 96 ? 2.818 -8.470 -15.832 1.00 91.56 96 HIS A CA 1
ATOM 760 C C . HIS A 1 96 ? 1.968 -9.452 -15.016 1.00 91.56 96 HIS A C 1
ATOM 762 O O . HIS A 1 96 ? 1.370 -10.377 -15.577 1.00 91.56 96 HIS A O 1
ATOM 768 N N . ASP A 1 97 ? 1.952 -9.291 -13.693 1.00 95.00 97 ASP A N 1
ATOM 769 C CA . ASP A 1 97 ? 1.248 -10.202 -12.789 1.00 95.00 97 ASP A CA 1
ATOM 770 C C . ASP A 1 97 ? 0.834 -9.537 -11.459 1.00 95.00 97 ASP A C 1
ATOM 772 O O . ASP A 1 97 ? 1.067 -8.354 -11.178 1.00 95.00 97 ASP A O 1
ATOM 776 N N . TRP A 1 98 ? 0.177 -10.321 -10.608 1.00 97.06 98 TRP A N 1
ATOM 777 C CA . TRP A 1 98 ? -0.071 -9.997 -9.211 1.00 97.06 98 TRP A CA 1
ATOM 778 C C . TRP A 1 98 ? 1.254 -9.885 -8.462 1.00 97.06 98 TRP A C 1
ATOM 780 O O . TRP A 1 98 ? 1.908 -10.877 -8.160 1.00 97.06 98 TRP A O 1
ATOM 790 N N . SER A 1 99 ? 1.624 -8.654 -8.131 1.00 96.12 99 SER A N 1
ATOM 791 C CA . SER A 1 99 ? 2.926 -8.349 -7.545 1.00 96.12 99 SER A CA 1
ATOM 792 C C . SER A 1 99 ? 2.994 -8.663 -6.056 1.00 96.12 99 SER A C 1
ATOM 794 O O . SER A 1 99 ? 3.969 -9.235 -5.572 1.00 96.12 99 SER A O 1
ATOM 796 N N . HIS A 1 100 ? 1.961 -8.284 -5.307 1.00 97.94 100 HIS A N 1
ATOM 797 C CA . HIS A 1 100 ? 1.902 -8.474 -3.866 1.00 97.94 100 HIS A CA 1
ATOM 798 C C . HIS A 1 100 ? 0.480 -8.300 -3.337 1.00 97.94 100 HIS A C 1
ATOM 800 O O . HIS A 1 100 ? -0.419 -7.784 -4.008 1.00 97.94 100 HIS A O 1
ATOM 806 N N . THR A 1 101 ? 0.298 -8.690 -2.080 1.00 98.62 101 THR A N 1
ATOM 807 C CA . THR A 1 101 ? -0.867 -8.303 -1.293 1.00 98.62 101 THR A CA 1
ATOM 808 C C . THR A 1 101 ? -0.439 -7.723 0.044 1.00 98.62 101 THR A C 1
ATOM 810 O O . THR A 1 101 ? 0.507 -8.222 0.654 1.00 98.62 101 THR A O 1
ATOM 813 N N . THR A 1 102 ? -1.145 -6.696 0.506 1.00 98.56 102 THR A N 1
ATOM 814 C CA . THR A 1 102 ? -0.843 -5.982 1.746 1.00 98.56 102 THR A CA 1
ATOM 815 C C . THR A 1 102 ? -2.036 -6.032 2.683 1.00 98.56 102 THR A C 1
ATOM 817 O O . THR A 1 102 ? -3.164 -5.751 2.292 1.00 98.56 102 THR A O 1
ATOM 820 N N . PHE A 1 103 ? -1.780 -6.377 3.939 1.00 98.56 103 PHE A N 1
ATOM 821 C CA . PHE A 1 103 ? -2.743 -6.319 5.030 1.00 98.56 103 PHE A CA 1
ATOM 822 C C . PHE A 1 103 ? -2.359 -5.186 5.972 1.00 98.56 103 PHE A C 1
ATOM 824 O O . PHE A 1 103 ? -1.191 -5.068 6.343 1.00 98.56 103 PHE A O 1
ATOM 831 N N . GLY A 1 104 ? -3.332 -4.387 6.391 1.00 98.38 104 GLY A N 1
ATOM 832 C CA . GLY A 1 104 ? -3.148 -3.299 7.340 1.00 98.38 104 GLY A CA 1
ATOM 833 C C . GLY A 1 104 ? -4.098 -3.417 8.522 1.00 98.38 104 GLY A C 1
ATOM 834 O O . GLY A 1 104 ? -5.252 -3.817 8.378 1.00 98.38 104 GLY A O 1
ATOM 835 N N . LEU A 1 105 ? -3.601 -3.048 9.698 1.00 98.12 105 LEU A N 1
ATOM 836 C CA . LEU A 1 105 ? -4.412 -2.759 10.873 1.00 98.12 105 LEU A CA 1
ATOM 837 C C . LEU A 1 105 ? -3.984 -1.405 11.425 1.00 98.12 105 LEU A C 1
ATOM 839 O O . LEU A 1 105 ? -2.798 -1.185 11.679 1.00 98.12 105 LEU A O 1
ATOM 843 N N . SER A 1 106 ? -4.938 -0.514 11.651 1.00 97.94 106 SER A N 1
ATOM 844 C CA . SER A 1 106 ? -4.706 0.772 12.301 1.00 97.94 106 SER A CA 1
ATOM 845 C C . SER A 1 106 ? -5.847 1.110 13.249 1.00 97.94 106 SER A C 1
ATOM 847 O O . SER A 1 106 ? -6.940 0.561 13.164 1.00 97.94 106 SER A O 1
ATOM 849 N N . THR A 1 107 ? -5.589 1.991 14.205 1.00 97.00 107 THR A N 1
ATOM 850 C CA . THR A 1 107 ? -6.636 2.532 15.076 1.00 97.00 107 THR A CA 1
ATOM 851 C C . THR A 1 107 ? -6.275 3.960 15.439 1.00 97.00 107 THR A C 1
ATOM 853 O O . THR A 1 107 ? -5.093 4.299 15.514 1.00 97.00 107 THR A O 1
ATOM 856 N N . SER A 1 108 ? -7.279 4.807 15.615 1.00 96.19 108 SER A N 1
ATOM 857 C CA . SER A 1 108 ? -7.087 6.226 15.898 1.00 96.19 108 SER A CA 1
ATOM 858 C C . SER A 1 108 ? -7.329 6.509 17.372 1.00 96.19 108 SER A C 1
ATOM 860 O O . SER A 1 108 ? -8.248 5.967 17.973 1.00 96.19 108 SER A O 1
ATOM 862 N N . PHE A 1 109 ? -6.515 7.383 17.952 1.00 93.94 109 PHE A N 1
ATOM 863 C CA . PHE A 1 109 ? -6.663 7.892 19.309 1.00 93.94 109 PHE A CA 1
ATOM 864 C C . PHE A 1 109 ? -6.857 9.402 19.241 1.00 93.94 109 PHE A C 1
ATOM 866 O O . PHE A 1 109 ? -5.929 10.146 18.905 1.00 93.94 109 PHE A O 1
ATOM 873 N N . ASP A 1 110 ? -8.069 9.841 19.554 1.00 91.38 110 ASP A N 1
ATOM 874 C CA . ASP A 1 110 ? -8.410 11.256 19.636 1.00 91.38 110 ASP A CA 1
ATOM 875 C C . ASP A 1 110 ? -7.988 11.855 20.983 1.00 91.38 110 ASP A C 1
ATOM 877 O O . ASP A 1 110 ? -7.706 11.153 21.955 1.00 91.38 110 ASP A O 1
ATOM 881 N N . GLY A 1 111 ? -7.931 13.187 21.049 1.00 84.62 111 GLY A N 1
ATOM 882 C CA . GLY A 1 111 ? -7.636 13.905 22.293 1.00 84.62 111 GLY A CA 1
ATOM 883 C C . GLY A 1 111 ? -6.159 13.885 22.701 1.00 84.62 111 GLY A C 1
ATOM 884 O O . GLY A 1 111 ? -5.817 14.300 23.811 1.00 84.62 111 GLY A O 1
ATOM 885 N N . ILE A 1 112 ? -5.262 13.458 21.806 1.00 84.75 112 ILE A N 1
ATOM 886 C CA . ILE A 1 112 ? -3.814 13.578 21.994 1.00 84.75 112 ILE A CA 1
ATOM 887 C C . ILE A 1 112 ? -3.410 15.016 21.650 1.00 84.75 112 ILE A C 1
ATOM 889 O O . ILE A 1 112 ? -2.990 15.329 20.540 1.00 84.75 112 ILE A O 1
ATOM 893 N N . GLY A 1 113 ? -3.589 15.926 22.610 1.00 87.75 113 GLY A N 1
ATOM 894 C CA . GLY A 1 113 ? -3.402 17.360 22.383 1.00 87.75 113 GLY A CA 1
ATOM 895 C C . GLY A 1 113 ? -4.526 17.944 21.523 1.00 87.75 113 GLY A C 1
ATOM 896 O O . GLY A 1 113 ? -5.689 17.878 21.907 1.00 87.75 113 GLY A O 1
ATOM 897 N N . SER A 1 114 ? -4.176 18.543 20.381 1.00 90.62 114 SER A N 1
ATOM 898 C CA . SER A 1 114 ? -5.119 19.138 19.417 1.00 90.62 114 SER A CA 1
ATOM 899 C C . SER A 1 114 ? -5.275 18.290 18.147 1.00 90.62 114 SER A C 1
ATOM 901 O O . SER A 1 114 ? -5.467 18.826 17.053 1.00 90.62 114 SER A O 1
ATOM 903 N N . GLY A 1 115 ? -5.091 16.978 18.257 1.00 93.62 115 GLY A N 1
ATOM 904 C CA . GLY A 1 115 ? -5.073 16.100 17.100 1.00 93.62 115 GLY A CA 1
ATOM 905 C C . GLY A 1 115 ? -5.404 14.650 17.410 1.00 93.62 115 GLY A C 1
ATOM 906 O O . GLY A 1 115 ? -5.691 14.275 18.550 1.00 93.62 115 GLY A O 1
ATOM 907 N N . THR A 1 116 ? -5.335 13.860 16.348 1.00 96.31 116 THR A N 1
ATOM 908 C CA . THR A 1 116 ? -5.594 12.423 16.323 1.00 96.31 116 THR A CA 1
ATOM 909 C C . THR A 1 116 ? -4.300 11.696 15.993 1.00 96.31 116 THR A C 1
ATOM 911 O O . THR A 1 116 ? -3.650 12.005 14.993 1.00 96.31 116 THR A O 1
ATOM 914 N N . LEU A 1 117 ? -3.919 10.734 16.833 1.00 96.00 117 LEU A N 1
ATOM 915 C CA . LEU A 1 117 ? -2.776 9.852 16.610 1.00 96.00 117 LEU A CA 1
ATOM 916 C C . LEU A 1 117 ? -3.264 8.510 16.060 1.00 96.00 117 LEU A C 1
ATOM 918 O O . LEU A 1 117 ? -4.073 7.849 16.701 1.00 96.00 117 LEU A O 1
ATOM 922 N N . THR A 1 118 ? -2.720 8.067 14.931 1.00 97.50 118 THR A N 1
ATOM 923 C CA . THR A 1 118 ? -3.109 6.809 14.279 1.00 97.50 118 THR A CA 1
ATOM 924 C C . THR A 1 118 ? -1.875 5.932 14.056 1.00 97.50 118 THR A C 1
ATOM 926 O O . THR A 1 118 ? -1.187 6.086 13.039 1.00 97.50 118 THR A O 1
ATOM 929 N N . PRO A 1 119 ? -1.524 5.035 14.996 1.00 97.25 119 PRO A N 1
ATOM 930 C CA . PRO A 1 119 ? -0.574 3.964 14.725 1.00 97.25 119 PRO A CA 1
ATOM 931 C C . PRO A 1 119 ? -1.170 2.922 13.769 1.00 97.25 119 PRO A C 1
ATOM 933 O O . PRO A 1 119 ? -2.372 2.651 13.780 1.00 97.25 119 PRO A O 1
ATOM 936 N N . GLY A 1 120 ? -0.302 2.294 12.983 1.00 98.12 120 GLY A N 1
ATOM 937 C CA . GLY A 1 120 ? -0.655 1.192 12.099 1.00 98.12 120 GLY A CA 1
ATOM 938 C C . GLY A 1 120 ? 0.468 0.171 11.968 1.00 98.12 120 GLY A C 1
ATOM 939 O O . GLY A 1 120 ? 1.650 0.499 12.103 1.00 98.12 120 GLY A O 1
ATOM 940 N N . ILE A 1 121 ? 0.085 -1.070 11.697 1.00 98.44 121 ILE A N 1
ATOM 941 C CA . ILE A 1 121 ? 0.973 -2.175 11.344 1.00 98.44 121 ILE A CA 1
ATOM 942 C C . ILE A 1 121 ? 0.524 -2.748 10.007 1.00 98.44 121 ILE A C 1
ATOM 944 O O . ILE A 1 121 ? -0.672 -2.899 9.756 1.00 98.44 121 ILE A O 1
ATOM 948 N N . PHE A 1 122 ? 1.492 -3.058 9.157 1.00 98.50 122 PHE A N 1
ATOM 949 C CA . PHE A 1 122 ? 1.249 -3.467 7.787 1.00 98.50 122 PHE A CA 1
ATOM 950 C C . PHE A 1 122 ? 2.144 -4.643 7.433 1.00 98.50 122 PHE A C 1
ATOM 952 O O . PHE A 1 122 ? 3.329 -4.650 7.771 1.00 98.50 122 PHE A O 1
ATOM 959 N N . TYR A 1 123 ? 1.571 -5.635 6.764 1.00 98.56 123 TYR A N 1
ATOM 960 C CA . TYR A 1 123 ? 2.282 -6.819 6.315 1.00 98.56 123 TYR A CA 1
ATOM 961 C C . TYR A 1 123 ? 2.009 -7.072 4.840 1.00 98.56 123 TYR A C 1
ATOM 963 O O . TYR A 1 123 ? 0.857 -7.248 4.447 1.00 98.56 123 TYR A O 1
ATOM 971 N N . GLN A 1 124 ? 3.070 -7.129 4.045 1.00 98.50 124 GLN A N 1
ATOM 972 C CA . GLN A 1 124 ? 3.019 -7.431 2.624 1.00 98.50 124 GLN A CA 1
ATOM 973 C C . GLN A 1 124 ? 3.573 -8.822 2.355 1.00 98.50 124 GLN A C 1
ATOM 975 O O . GLN A 1 124 ? 4.661 -9.174 2.819 1.00 98.50 124 GLN A O 1
ATOM 980 N N . ILE A 1 125 ? 2.842 -9.588 1.553 1.00 98.38 125 ILE A N 1
ATOM 981 C CA . ILE A 1 125 ? 3.316 -10.835 0.964 1.00 98.38 125 ILE A CA 1
ATOM 982 C C . ILE A 1 125 ? 3.672 -10.541 -0.486 1.00 98.38 125 ILE A C 1
ATOM 984 O O . ILE A 1 125 ? 2.793 -10.139 -1.253 1.00 98.38 125 ILE A O 1
ATOM 988 N N . SER A 1 126 ? 4.937 -10.746 -0.849 1.00 97.31 126 SER A N 1
ATOM 989 C CA . SER A 1 126 ? 5.340 -10.674 -2.249 1.00 97.31 126 SER A CA 1
ATOM 990 C C . SER A 1 126 ? 4.883 -11.923 -2.997 1.00 97.31 126 SER A C 1
ATOM 992 O O . SER A 1 126 ? 4.941 -13.036 -2.467 1.00 97.31 126 SER A O 1
ATOM 994 N N . MET A 1 127 ? 4.383 -11.721 -4.210 1.00 96.56 127 MET A N 1
ATOM 995 C CA . MET A 1 127 ? 3.869 -12.767 -5.097 1.00 96.56 127 MET A CA 1
ATOM 996 C C . MET A 1 127 ? 4.653 -12.843 -6.409 1.00 96.56 127 MET A C 1
ATOM 998 O O . MET A 1 127 ? 4.659 -13.902 -7.032 1.00 96.56 127 MET A O 1
ATOM 1002 N N . ASP A 1 128 ? 5.349 -11.762 -6.770 1.00 92.62 128 ASP A N 1
ATOM 1003 C CA . ASP A 1 128 ? 6.226 -11.680 -7.931 1.00 92.62 128 ASP A CA 1
ATOM 1004 C C . ASP A 1 128 ? 7.634 -11.206 -7.532 1.00 92.62 128 ASP A C 1
ATOM 1006 O O . ASP A 1 128 ? 7.852 -10.065 -7.104 1.00 92.62 128 ASP A O 1
ATOM 1010 N N . ASP A 1 129 ? 8.601 -12.102 -7.732 1.00 91.69 129 ASP A N 1
ATOM 1011 C CA . ASP A 1 129 ? 10.019 -11.883 -7.455 1.00 91.69 129 ASP A CA 1
ATOM 1012 C C . ASP A 1 129 ? 10.648 -10.801 -8.352 1.00 91.69 129 ASP A C 1
ATOM 1014 O O . ASP A 1 129 ? 11.679 -10.227 -7.980 1.00 91.69 129 ASP A O 1
ATOM 1018 N N . SER A 1 130 ? 10.049 -10.497 -9.512 1.00 88.81 130 SER A N 1
ATOM 1019 C CA . SER A 1 130 ? 10.503 -9.422 -10.405 1.00 88.81 130 SER A CA 1
ATOM 1020 C C . SER A 1 130 ? 10.358 -8.038 -9.744 1.00 88.81 130 SER A C 1
ATOM 1022 O O . SER A 1 130 ? 11.222 -7.161 -9.887 1.00 88.81 130 SER A O 1
ATOM 1024 N N . VAL A 1 131 ? 9.314 -7.879 -8.923 1.00 87.81 131 VAL A N 1
ATOM 1025 C CA . VAL A 1 131 ? 9.012 -6.656 -8.175 1.00 87.81 131 VAL A CA 1
ATOM 1026 C C . VAL A 1 131 ? 9.747 -6.656 -6.839 1.00 87.81 131 VAL A C 1
ATOM 1028 O O . VAL A 1 131 ? 10.537 -5.748 -6.561 1.00 87.81 131 VAL A O 1
ATOM 1031 N N . ASN A 1 132 ? 9.518 -7.678 -6.011 1.00 89.88 132 ASN A N 1
ATOM 1032 C CA . ASN A 1 132 ? 10.129 -7.802 -4.691 1.00 89.88 132 ASN A CA 1
ATOM 1033 C C . ASN A 1 132 ? 10.306 -9.277 -4.318 1.00 89.88 132 ASN A C 1
ATOM 1035 O O . ASN A 1 132 ? 9.401 -10.079 -4.479 1.00 89.88 132 ASN A O 1
ATOM 1039 N N . THR A 1 133 ? 11.447 -9.649 -3.750 1.00 94.50 133 THR A N 1
ATOM 1040 C CA . THR A 1 133 ? 11.723 -11.046 -3.365 1.00 94.50 133 THR A CA 1
ATOM 1041 C C . THR A 1 133 ? 11.428 -11.331 -1.894 1.00 94.50 133 THR A C 1
ATOM 1043 O O . THR A 1 133 ? 11.716 -12.420 -1.392 1.00 94.50 133 THR A O 1
ATOM 1046 N N . GLN A 1 134 ? 10.922 -10.339 -1.157 1.00 96.19 134 GLN A N 1
ATOM 1047 C CA . GLN A 1 134 ? 10.760 -10.420 0.289 1.00 96.19 134 GLN A CA 1
ATOM 1048 C C . GLN A 1 134 ? 9.361 -10.008 0.727 1.00 96.19 134 GLN A C 1
ATOM 1050 O O . GLN A 1 134 ? 8.752 -9.083 0.195 1.00 96.19 134 GLN A O 1
ATOM 1055 N N . ASN A 1 135 ? 8.878 -10.696 1.758 1.00 97.81 135 ASN A N 1
ATOM 1056 C CA . ASN A 1 135 ? 7.739 -10.224 2.530 1.00 97.81 135 ASN A CA 1
ATOM 1057 C C . ASN A 1 135 ? 8.212 -9.121 3.471 1.00 97.81 135 ASN A C 1
ATOM 1059 O O . ASN A 1 135 ? 9.298 -9.214 4.048 1.00 97.81 135 ASN A O 1
ATOM 1063 N N . GLU A 1 136 ? 7.368 -8.122 3.685 1.00 97.62 136 GLU A N 1
ATOM 1064 C CA . GLU A 1 136 ? 7.730 -6.938 4.455 1.00 97.62 136 GLU A CA 1
ATOM 1065 C C . GLU A 1 136 ? 6.742 -6.714 5.592 1.00 97.62 136 GLU A C 1
ATOM 1067 O O . GLU A 1 136 ? 5.532 -6.841 5.425 1.00 97.62 136 GLU A O 1
ATOM 1072 N N . LEU A 1 137 ? 7.274 -6.388 6.768 1.00 98.25 137 LEU A N 1
ATOM 1073 C CA . LEU A 1 137 ? 6.510 -5.959 7.932 1.00 98.25 137 LEU A CA 1
ATOM 1074 C C . LEU A 1 137 ? 6.990 -4.564 8.302 1.00 98.25 137 LEU A C 1
ATOM 1076 O O . LEU A 1 137 ? 8.171 -4.377 8.599 1.00 98.25 137 LEU A O 1
ATOM 1080 N N . TRP A 1 138 ? 6.077 -3.604 8.335 1.00 98.38 138 TRP A N 1
ATOM 1081 C CA . TRP A 1 138 ? 6.390 -2.250 8.766 1.00 98.38 138 TRP A CA 1
ATOM 1082 C C . TRP A 1 138 ? 5.296 -1.686 9.661 1.00 98.38 138 TRP A C 1
ATOM 1084 O O . TRP A 1 138 ? 4.173 -2.185 9.741 1.00 98.38 138 TRP A O 1
ATOM 1094 N N . THR A 1 139 ? 5.653 -0.626 10.373 1.00 98.25 139 THR A N 1
ATOM 1095 C CA . THR A 1 139 ? 4.745 0.119 11.240 1.00 98.25 139 THR A CA 1
ATOM 1096 C C . THR A 1 139 ? 4.765 1.581 10.841 1.00 98.25 139 THR A C 1
ATOM 1098 O O . THR A 1 139 ? 5.830 2.123 10.548 1.00 98.25 139 THR A O 1
ATOM 1101 N N . GLY A 1 140 ? 3.606 2.225 10.873 1.00 97.06 140 GLY A N 1
ATOM 1102 C CA . GLY A 1 140 ? 3.455 3.652 10.619 1.00 97.06 140 GLY A CA 1
ATOM 1103 C C . GLY A 1 140 ? 2.826 4.353 11.813 1.00 97.06 140 GLY A C 1
ATOM 1104 O O . GLY A 1 140 ? 2.066 3.754 12.569 1.00 97.06 140 GLY A O 1
ATOM 1105 N N . ILE A 1 141 ? 3.134 5.635 11.979 1.00 96.25 141 ILE A N 1
ATOM 1106 C CA . ILE A 1 141 ? 2.430 6.516 12.910 1.00 96.25 141 ILE A CA 1
ATOM 1107 C C . ILE A 1 141 ? 2.041 7.765 12.127 1.00 96.25 141 ILE A C 1
ATOM 1109 O O . ILE A 1 141 ? 2.905 8.425 11.553 1.00 96.25 141 ILE A O 1
ATOM 1113 N N . SER A 1 142 ? 0.749 8.081 12.113 1.00 96.31 142 SER A N 1
ATOM 1114 C CA . SER A 1 142 ? 0.212 9.326 11.564 1.00 96.31 142 SER A CA 1
ATOM 1115 C C . SER A 1 142 ? -0.301 10.215 12.694 1.00 96.31 142 SER A C 1
ATOM 1117 O O . SER A 1 142 ? -0.805 9.714 13.698 1.00 96.31 142 SER A O 1
ATOM 1119 N N . TYR A 1 143 ? -0.173 11.531 12.540 1.00 96.25 143 TYR A N 1
ATOM 1120 C CA . TYR A 1 143 ? -0.761 12.505 13.454 1.00 96.25 143 TYR A CA 1
ATOM 1121 C C . TYR A 1 143 ? -1.446 13.611 12.652 1.00 96.25 143 TYR A C 1
ATOM 1123 O O . TYR A 1 143 ? -0.796 14.316 11.878 1.00 96.25 143 TYR A O 1
ATOM 1131 N N . ALA A 1 144 ? -2.756 13.757 12.836 1.00 95.56 144 ALA A N 1
ATOM 1132 C CA . ALA A 1 144 ? -3.571 14.758 12.160 1.00 95.56 144 ALA A CA 1
ATOM 1133 C C . ALA A 1 144 ? -3.964 15.871 13.138 1.00 95.56 144 ALA A C 1
ATOM 1135 O O . ALA A 1 144 ? -4.500 15.601 14.209 1.00 95.56 144 ALA A O 1
ATOM 1136 N N . LEU A 1 145 ? -3.708 17.129 12.769 1.00 94.44 145 LEU A N 1
ATOM 1137 C CA . LEU A 1 145 ? -4.127 18.301 13.542 1.00 94.44 145 LEU A CA 1
ATOM 1138 C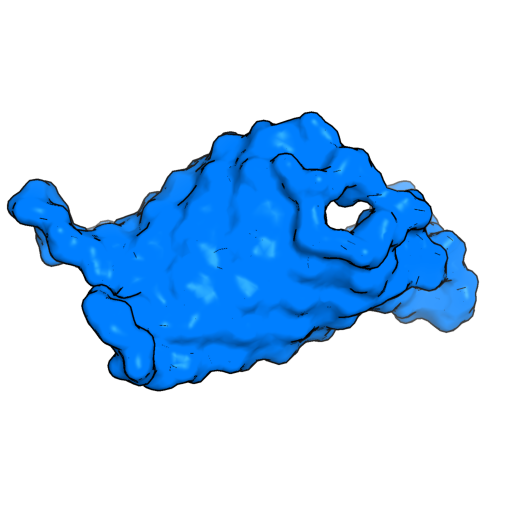 C . LEU A 1 145 ? -5.543 18.720 13.140 1.00 94.44 145 LEU A C 1
ATOM 1140 O O . LEU A 1 145 ? -5.823 18.858 11.951 1.00 94.44 145 LEU A O 1
ATOM 1144 N N . SER A 1 146 ? -6.391 19.002 14.128 1.00 84.19 146 SER A N 1
ATOM 1145 C CA . SER A 1 146 ? -7.684 19.658 13.919 1.00 84.19 146 SER A CA 1
ATOM 1146 C C . SER A 1 146 ? -7.641 21.052 14.543 1.00 84.19 146 SER A C 1
ATOM 1148 O O . SER A 1 146 ? -7.237 21.199 15.698 1.00 84.19 146 SER A O 1
ATOM 1150 N N . PHE A 1 147 ? -8.037 22.070 13.778 1.00 81.94 147 PHE A N 1
ATOM 1151 C CA . PHE A 1 147 ? -8.073 23.479 14.187 1.00 81.94 147 PHE A CA 1
ATOM 1152 C C . PHE A 1 147 ? -9.489 24.051 14.123 1.00 81.94 147 PHE A C 1
ATOM 1154 O O . PHE A 1 147 ? -10.272 23.598 13.259 1.00 81.94 147 PHE A O 1
#

Mean predicted aligned error: 5.11 Å

pLDDT: mean 92.47, std 5.62, range [78.0, 98.62]

Nearest PDB structures (foldseek):
  4c00-assembly1_A  TM=4.638E-01  e=4.580E+00  Escherichia coli
  4n74-assembly1_A  TM=3.284E-01  e=3.524E+00  Escherichia coli BW2952
  7xzi-assembly1_9  TM=2.617E-01  e=2.712E+00  Chlamydomonas reinhardtii

Secondary structure (DSSP, 8-state):
-EEEE--TTS-HHHH-EEEEEEEEE--S-BGGGBEEEEEEEEEEESSTT-TTGGG-EEEEEEEEEEEE--TT-SSPEEEEEEEEEEEB-SSTT--SEEEEEEEEEEE-EEEETTEEEEEEEEEEEE--TTT-SS-EEEEEEEEEE--

Radius of gyration: 18.13 Å; Cα contacts (8 Å, |Δi|>4): 370; chains: 1; bounding box: 44×36×48 Å

Solvent-accessible surface area (backbone atoms only — not comparable to full-atom values): 7696 Å² total; per-residue (Å²): 92,77,50,79,48,79,48,90,93,49,61,57,49,56,65,22,31,32,38,42,42,54,75,50,70,54,67,73,77,43,82,94,62,29,27,46,31,41,32,44,36,40,38,37,43,64,37,97,82,23,73,38,54,65,23,34,23,38,37,41,36,44,32,41,34,35,75,40,85,44,98,92,49,96,49,46,37,40,35,37,38,36,41,30,35,31,44,28,46,82,39,72,80,33,61,77,41,60,32,33,37,38,40,36,43,31,39,62,40,73,73,59,77,61,23,35,41,32,48,33,44,37,42,34,46,50,66,26,66,66,78,39,85,55,66,48,77,52,72,50,76,46,74,48,78,64,132

Foldseek 3Di:
DKDWDDDPVDDLLADTKIKDKDKDWDAQPDPPRKIKMKMKMWMARPDDNRPCRQQTFIKIKIKIWDFADDPVDPWTKIKMKIWIFTGSHDDHPFDRGGFKMKIKIKTWDPPPPQWIKIKMKMWMDGDGVSNPPDIDIDIDIDIDGDD

Organism: NCBI:txid412755

Sequence (147 aa):
SYIYYDFPDVASNDADQQEFNIGFSWPEICPFGTVPSYTIVYIWSAEGGGANRDIEGFIHVFGINKDIEVDCLENPVSFSWDLTYNDDAGRANVDHDWSHTTFGLSTSFDGIGSGTLTPGIFYQISMDDSVNTQNELWTGISYALSF